Protein AF-P11907-F1 (afdb_monomer_lite)

pLDDT: mean 96.47, std 4.1, range [72.38, 98.69]

Structure (mmCIF, N/CA/C/O backbone):
data_AF-P11907-F1
#
_entry.id   AF-P11907-F1
#
loop_
_atom_site.group_PDB
_atom_site.id
_atom_site.type_symbol
_atom_site.label_atom_id
_atom_site.label_alt_id
_atom_site.label_comp_id
_atom_site.label_asym_id
_atom_site.label_entity_id
_atom_site.label_seq_id
_atom_site.pdbx_PDB_ins_code
_atom_site.Cartn_x
_atom_site.Cartn_y
_atom_site.Cartn_z
_atom_site.occupancy
_atom_site.B_iso_or_equiv
_atom_site.auth_seq_id
_atom_site.auth_comp_id
_atom_site.auth_asym_id
_atom_site.auth_atom_id
_atom_site.pdbx_PDB_model_num
ATOM 1 N N . MET A 1 1 ? 12.847 4.352 -3.282 1.00 84.12 1 MET A N 1
ATOM 2 C CA . MET A 1 1 ? 11.932 3.208 -3.419 1.00 84.12 1 MET A CA 1
ATOM 3 C C . MET A 1 1 ? 11.406 3.176 -4.839 1.00 84.12 1 MET A C 1
ATOM 5 O O . ME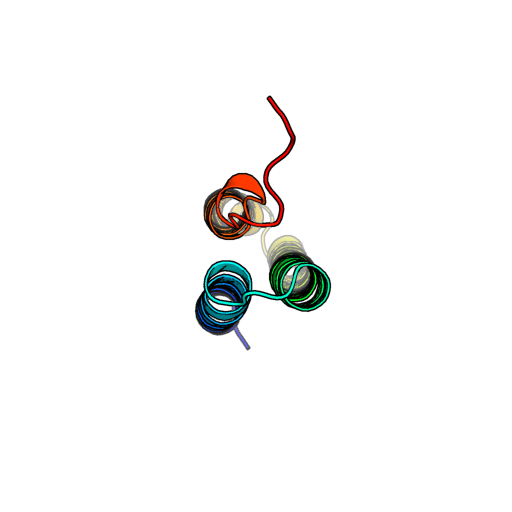T A 1 1 ? 11.169 4.243 -5.400 1.00 84.12 1 MET A O 1
ATOM 9 N N . ASN A 1 2 ? 11.287 1.992 -5.426 1.00 94.69 2 ASN A N 1
ATOM 10 C CA . ASN A 1 2 ? 10.703 1.794 -6.751 1.00 94.69 2 ASN A CA 1
ATOM 11 C C . ASN A 1 2 ? 9.187 1.521 -6.662 1.00 94.69 2 ASN A C 1
ATOM 13 O O . ASN A 1 2 ? 8.638 1.388 -5.569 1.00 94.69 2 ASN A O 1
ATOM 17 N N . TYR A 1 3 ? 8.516 1.443 -7.814 1.00 97.38 3 TYR A N 1
ATOM 18 C CA . TYR A 1 3 ? 7.075 1.178 -7.887 1.00 97.38 3 TYR A CA 1
ATOM 19 C C . TYR A 1 3 ? 6.662 -0.085 -7.113 1.00 97.38 3 TYR A C 1
ATOM 21 O O . TYR A 1 3 ? 5.673 -0.044 -6.385 1.00 97.38 3 TYR A O 1
ATOM 29 N N . ASP A 1 4 ? 7.398 -1.191 -7.252 1.00 97.50 4 ASP A N 1
ATOM 30 C CA . ASP A 1 4 ? 7.008 -2.476 -6.662 1.00 97.50 4 ASP A CA 1
ATOM 31 C C . ASP A 1 4 ? 7.159 -2.446 -5.128 1.00 97.50 4 ASP A C 1
ATOM 33 O O . ASP A 1 4 ? 6.284 -2.928 -4.413 1.00 97.50 4 ASP A O 1
ATOM 37 N N . GLU A 1 5 ? 8.210 -1.803 -4.604 1.00 97.94 5 GLU A N 1
ATOM 38 C CA . GLU A 1 5 ? 8.411 -1.602 -3.159 1.00 97.94 5 GLU A CA 1
ATOM 39 C C . GLU A 1 5 ? 7.310 -0.734 -2.536 1.00 97.94 5 GLU A C 1
ATOM 41 O O . GLU A 1 5 ? 6.768 -1.084 -1.488 1.00 97.94 5 GLU A O 1
ATOM 46 N N . ILE A 1 6 ? 6.974 0.391 -3.183 1.00 98.19 6 ILE A N 1
ATOM 47 C CA . ILE A 1 6 ? 5.922 1.305 -2.712 1.00 98.19 6 ILE A CA 1
ATOM 48 C C . ILE A 1 6 ? 4.578 0.574 -2.734 1.00 98.19 6 ILE A C 1
ATOM 50 O O . ILE A 1 6 ? 3.881 0.553 -1.727 1.00 98.19 6 ILE A O 1
ATOM 54 N N . THR A 1 7 ? 4.249 -0.095 -3.842 1.00 98.44 7 THR A N 1
ATOM 55 C CA . THR A 1 7 ? 2.986 -0.832 -4.009 1.00 98.44 7 THR A CA 1
ATOM 56 C C . THR A 1 7 ? 2.835 -1.950 -2.982 1.00 98.44 7 THR A C 1
ATOM 58 O O . THR A 1 7 ? 1.772 -2.079 -2.378 1.00 98.44 7 THR A O 1
ATOM 61 N N . LYS A 1 8 ? 3.899 -2.717 -2.717 1.00 98.31 8 LYS A N 1
ATOM 62 C CA . LYS A 1 8 ? 3.874 -3.780 -1.707 1.00 98.31 8 LYS A CA 1
ATOM 63 C C . LYS A 1 8 ? 3.576 -3.232 -0.308 1.00 98.31 8 LYS A C 1
ATOM 65 O O . LYS A 1 8 ? 2.673 -3.727 0.358 1.00 98.31 8 LYS A O 1
ATOM 70 N N . ILE A 1 9 ? 4.302 -2.198 0.122 1.00 98.25 9 ILE A N 1
ATOM 71 C CA . ILE A 1 9 ? 4.105 -1.594 1.449 1.00 98.25 9 ILE A CA 1
ATOM 72 C C . ILE A 1 9 ? 2.706 -0.980 1.560 1.00 98.25 9 ILE A C 1
ATOM 74 O O . ILE A 1 9 ? 2.051 -1.131 2.588 1.00 98.25 9 ILE A O 1
ATOM 78 N N . THR A 1 10 ? 2.222 -0.325 0.505 1.00 98.56 10 THR A N 1
ATOM 79 C CA . THR A 1 10 ? 0.861 0.220 0.448 1.00 98.56 10 THR A CA 1
ATOM 80 C C . THR A 1 10 ? -0.188 -0.872 0.637 1.00 98.56 10 THR A C 1
ATOM 82 O O . THR A 1 10 ? -1.070 -0.703 1.475 1.00 98.56 10 THR A O 1
ATOM 85 N N . ALA A 1 11 ? -0.070 -2.002 -0.067 1.00 98.62 11 ALA A N 1
ATOM 86 C CA . ALA A 1 11 ? -0.992 -3.128 0.075 1.00 98.62 11 ALA A CA 1
ATOM 87 C C . ALA A 1 11 ? -1.023 -3.669 1.516 1.00 98.62 11 ALA A C 1
ATOM 89 O O . ALA A 1 11 ? -2.099 -3.854 2.085 1.00 98.62 11 ALA A O 1
ATOM 90 N N . GLU A 1 12 ? 0.151 -3.856 2.129 1.00 98.62 12 GLU A N 1
ATOM 91 C CA . GLU A 1 12 ? 0.280 -4.301 3.523 1.00 98.62 12 GLU A CA 1
ATOM 92 C C . GLU A 1 12 ? -0.380 -3.309 4.493 1.00 98.62 12 GLU A C 1
ATOM 94 O O . GLU A 1 12 ? -1.165 -3.706 5.349 1.00 98.62 12 GLU A O 1
ATOM 99 N N . ARG A 1 13 ? -0.116 -2.003 4.346 1.00 98.62 13 ARG A N 1
ATOM 100 C CA . ARG A 1 13 ? -0.690 -0.975 5.228 1.00 98.62 13 ARG A CA 1
ATOM 101 C C . ARG A 1 13 ? -2.207 -0.827 5.058 1.00 98.62 13 ARG A C 1
ATOM 103 O O . ARG A 1 13 ? -2.896 -0.676 6.063 1.00 98.62 13 ARG A O 1
ATOM 110 N N . ILE A 1 14 ? -2.733 -0.881 3.828 1.00 98.69 14 ILE A N 1
ATOM 111 C CA . ILE A 1 14 ? -4.187 -0.868 3.585 1.00 98.69 14 ILE A CA 1
ATOM 112 C C . ILE A 1 14 ? -4.831 -2.084 4.251 1.00 98.69 14 ILE A C 1
ATOM 114 O O . ILE A 1 14 ? -5.820 -1.923 4.960 1.00 98.69 14 ILE A O 1
ATOM 118 N N . SER A 1 15 ? -4.259 -3.278 4.067 1.00 98.50 15 SER A N 1
ATOM 119 C CA . SER A 1 15 ? -4.775 -4.510 4.673 1.00 98.50 15 SER A CA 1
ATOM 120 C C . SER A 1 15 ? -4.804 -4.429 6.201 1.00 98.50 15 SER A C 1
ATOM 122 O O . SER A 1 15 ? -5.821 -4.764 6.809 1.00 98.50 15 SER A O 1
ATOM 124 N N . ASP A 1 16 ? -3.722 -3.953 6.822 1.00 98.62 16 ASP A N 1
ATOM 125 C CA . ASP A 1 16 ? -3.639 -3.792 8.277 1.00 98.62 16 ASP A CA 1
ATOM 126 C C . ASP A 1 16 ? -4.713 -2.818 8.786 1.00 98.62 16 ASP A C 1
ATOM 128 O O . ASP A 1 16 ? -5.482 -3.149 9.686 1.00 98.62 16 ASP A O 1
ATOM 132 N N . TYR A 1 17 ? -4.833 -1.635 8.175 1.00 98.62 17 TYR A N 1
ATOM 133 C CA . TYR A 1 17 ? -5.823 -0.641 8.595 1.00 98.62 17 TYR A CA 1
ATOM 134 C C . TYR A 1 17 ? -7.263 -1.095 8.359 1.00 98.62 17 TYR A C 1
ATOM 136 O O . TYR A 1 17 ? -8.113 -0.901 9.223 1.00 98.62 17 TYR A O 1
ATOM 144 N N . MET A 1 18 ? -7.558 -1.745 7.234 1.00 98.50 18 MET A N 1
ATOM 145 C CA . MET A 1 18 ? -8.897 -2.280 6.988 1.00 98.50 18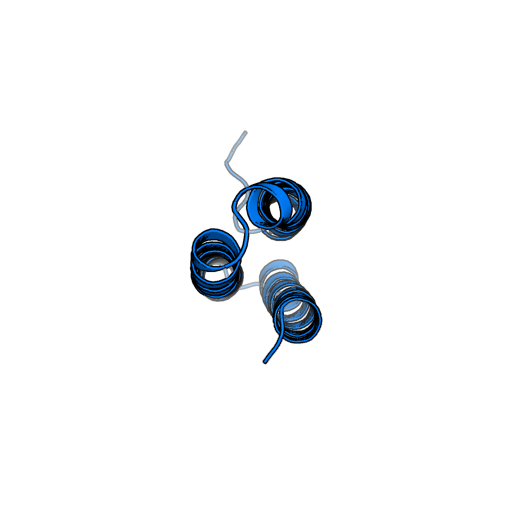 MET A CA 1
ATOM 146 C C . MET A 1 18 ? -9.241 -3.415 7.957 1.00 98.50 18 MET A C 1
ATOM 148 O O . MET A 1 18 ? -10.380 -3.493 8.409 1.00 98.50 18 MET A O 1
ATOM 152 N N . THR A 1 19 ? -8.265 -4.239 8.351 1.00 98.56 19 THR A N 1
ATOM 153 C CA . THR A 1 19 ? -8.453 -5.271 9.383 1.00 98.56 19 THR A CA 1
ATOM 154 C C . THR A 1 19 ? -8.848 -4.650 10.723 1.00 98.56 19 THR A C 1
ATOM 156 O O . THR A 1 19 ? -9.810 -5.101 11.345 1.00 98.56 19 THR A O 1
ATOM 159 N N . GLU A 1 20 ? -8.168 -3.588 11.154 1.00 98.50 20 GLU A N 1
ATOM 160 C CA . GLU A 1 20 ? -8.523 -2.860 12.380 1.00 98.50 20 GLU A CA 1
ATOM 161 C C . GLU A 1 20 ? -9.902 -2.185 12.270 1.00 98.50 20 GLU A C 1
ATOM 163 O O . GLU A 1 20 ? -10.718 -2.266 13.191 1.00 98.50 20 GLU A O 1
ATOM 168 N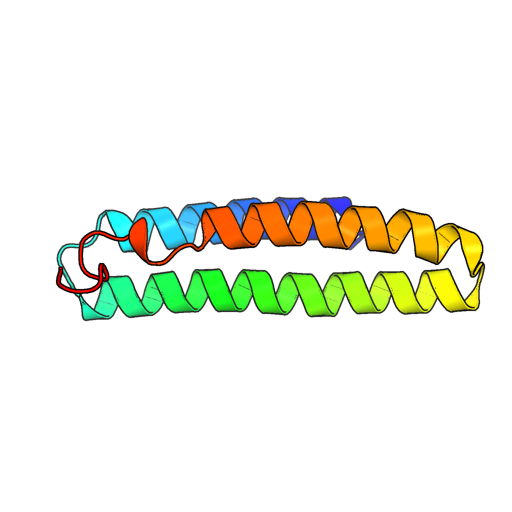 N . ALA A 1 21 ? -10.205 -1.572 11.119 1.00 98.44 21 ALA A N 1
ATOM 169 C CA . ALA A 1 21 ? -11.489 -0.916 10.879 1.00 98.44 21 ALA A CA 1
ATOM 170 C C . ALA A 1 21 ? -12.671 -1.898 10.918 1.00 98.44 21 ALA A C 1
ATOM 172 O O . ALA A 1 21 ? -13.731 -1.562 11.442 1.00 98.44 21 ALA A O 1
ATOM 173 N N . VAL A 1 22 ? -12.501 -3.103 10.366 1.00 98.12 22 VAL A N 1
ATOM 174 C CA . VAL A 1 22 ? -13.541 -4.143 10.307 1.00 98.12 22 VAL A CA 1
ATOM 175 C C . VAL A 1 22 ? -13.796 -4.783 11.672 1.00 98.12 22 VAL A C 1
ATOM 177 O O . V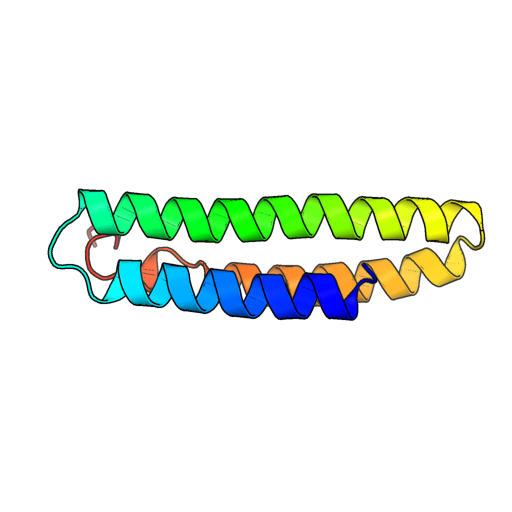AL A 1 22 ? -14.944 -5.100 11.980 1.00 98.12 22 VAL A O 1
ATOM 180 N N . ASN A 1 23 ? -12.748 -4.988 12.474 1.00 98.06 23 ASN A N 1
ATOM 181 C CA . ASN A 1 23 ? -12.829 -5.776 13.708 1.00 98.06 23 ASN A CA 1
ATOM 182 C C . ASN A 1 23 ? -13.110 -4.955 14.972 1.00 98.06 23 ASN A C 1
ATOM 184 O O . ASN A 1 23 ? -13.411 -5.534 16.016 1.00 98.06 23 ASN A O 1
ATOM 188 N N . THR A 1 24 ? -13.000 -3.629 14.915 1.00 97.81 24 THR A N 1
ATOM 189 C CA . THR A 1 24 ? -13.325 -2.776 16.063 1.00 97.81 24 THR A CA 1
ATOM 190 C C . THR A 1 24 ? -14.835 -2.706 16.317 1.00 97.81 24 THR A C 1
ATOM 192 O O . THR A 1 24 ? -15.650 -2.741 15.398 1.00 97.81 24 THR A O 1
ATOM 195 N N . ASP A 1 25 ? -15.213 -2.562 17.584 1.00 97.06 25 ASP A N 1
ATOM 196 C CA . ASP A 1 25 ? -16.578 -2.303 18.052 1.00 97.06 25 ASP A CA 1
ATOM 197 C C . ASP A 1 25 ? -16.890 -0.801 18.190 1.00 97.06 25 ASP A C 1
ATOM 199 O O . ASP A 1 25 ? -18.027 -0.410 18.467 1.00 97.06 25 ASP A O 1
ATOM 203 N N . SER A 1 26 ? -15.897 0.063 17.966 1.00 98.06 26 SER A N 1
ATOM 204 C CA . SER A 1 26 ? -16.036 1.509 18.067 1.00 98.06 26 SER A CA 1
ATOM 205 C C . SER A 1 26 ? -16.144 2.150 16.691 1.00 98.06 26 SER A C 1
ATOM 207 O O . SER A 1 26 ? -15.208 2.127 15.893 1.00 98.06 26 SER A O 1
ATOM 209 N N . LYS A 1 27 ? -17.272 2.822 16.431 1.00 97.06 27 LYS A N 1
ATOM 210 C CA . LYS A 1 27 ? -17.489 3.532 15.163 1.00 97.06 27 LYS A CA 1
ATOM 211 C C . LYS A 1 27 ? -16.411 4.585 14.890 1.00 97.06 27 LYS A C 1
ATOM 213 O O . LYS A 1 27 ? -15.968 4.710 13.756 1.00 97.06 27 LYS A O 1
ATOM 218 N N . SER A 1 28 ? -15.961 5.316 15.912 1.00 97.88 28 SER A N 1
ATOM 219 C CA . SER A 1 28 ? -14.915 6.333 15.738 1.00 97.88 28 SER A CA 1
ATOM 220 C C . SER A 1 28 ? -13.557 5.717 15.400 1.00 97.88 28 SER A C 1
ATOM 222 O O . SER A 1 28 ? -12.817 6.271 14.590 1.00 97.88 28 SER A O 1
ATOM 224 N N . VAL A 1 29 ? -13.241 4.552 15.972 1.00 98.19 29 VAL A N 1
ATOM 225 C CA . VAL A 1 29 ? -12.020 3.799 15.652 1.00 98.19 29 VAL A CA 1
ATOM 226 C C . VAL A 1 29 ? -12.112 3.220 14.239 1.00 98.19 29 VAL A C 1
ATOM 228 O O . VAL A 1 29 ? -11.150 3.324 13.480 1.00 98.19 29 VAL A O 1
ATOM 231 N N . ALA A 1 30 ? -13.283 2.710 13.844 1.00 98.38 30 ALA A N 1
ATOM 232 C CA . ALA A 1 30 ? -13.529 2.228 12.488 1.00 98.38 30 ALA A CA 1
ATOM 233 C C . ALA A 1 30 ? -13.320 3.343 11.452 1.00 98.38 30 ALA A C 1
ATOM 235 O O . ALA A 1 30 ? -12.616 3.144 10.464 1.00 98.38 30 ALA A O 1
ATOM 236 N N . GLU A 1 31 ? -13.871 4.538 11.698 1.00 97.94 31 GLU A N 1
ATOM 237 C CA . GLU A 1 31 ? -13.662 5.713 10.841 1.00 97.94 31 GLU A CA 1
ATOM 238 C C . GLU A 1 31 ? -12.190 6.129 10.785 1.00 97.94 31 GLU A C 1
ATOM 240 O O . GLU A 1 31 ? -11.680 6.415 9.704 1.00 97.94 31 GLU A O 1
ATOM 245 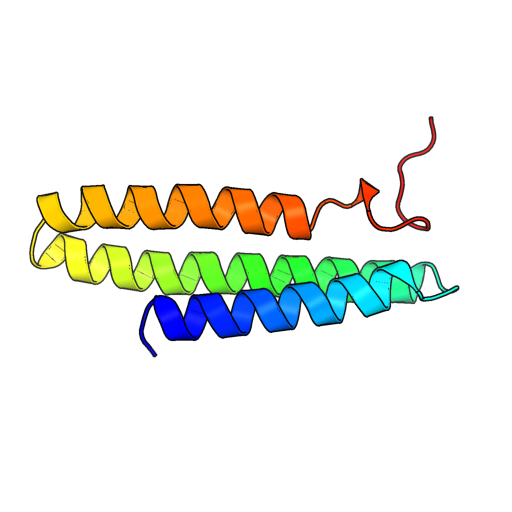N N . MET A 1 32 ? -11.489 6.134 11.922 1.00 98.50 32 MET A N 1
ATOM 246 C CA . MET A 1 32 ? -10.068 6.486 11.983 1.00 98.50 32 MET A CA 1
ATOM 247 C C . MET A 1 32 ? -9.218 5.571 11.094 1.00 98.50 32 MET A C 1
ATOM 249 O O . MET A 1 32 ? -8.429 6.063 10.286 1.00 98.50 32 MET A O 1
ATOM 253 N N . PHE A 1 33 ? -9.383 4.253 11.217 1.00 98.56 33 PHE A N 1
ATOM 254 C CA . PHE A 1 33 ? -8.605 3.292 10.440 1.00 98.56 33 PHE A CA 1
ATOM 255 C C . PHE A 1 33 ? -9.012 3.246 8.963 1.00 98.56 33 PHE A C 1
ATOM 257 O O . PHE A 1 33 ? -8.138 3.188 8.099 1.00 98.56 33 PHE A O 1
ATOM 264 N N . HIS A 1 34 ? -10.306 3.364 8.646 1.00 98.38 34 HIS A N 1
ATOM 265 C CA . HIS A 1 34 ? -10.768 3.489 7.258 1.00 98.38 34 HIS A CA 1
ATOM 266 C C . HIS A 1 34 ? -10.159 4.722 6.574 1.00 98.38 34 HIS A C 1
ATOM 268 O O . HIS A 1 34 ? -9.602 4.618 5.480 1.00 98.38 34 HIS A O 1
ATOM 274 N N . ASN A 1 35 ? -10.162 5.871 7.256 1.00 98.12 35 ASN A N 1
ATOM 275 C CA . ASN A 1 35 ? -9.525 7.093 6.762 1.00 98.12 35 ASN A CA 1
ATOM 276 C C . ASN A 1 35 ? -8.004 6.931 6.606 1.00 98.12 35 ASN A C 1
ATOM 278 O O . ASN A 1 35 ? -7.429 7.449 5.649 1.00 98.12 35 ASN A O 1
ATOM 282 N N . ALA A 1 36 ? -7.340 6.202 7.509 1.00 98.50 36 ALA A N 1
ATOM 283 C CA . ALA A 1 36 ? -5.915 5.901 7.388 1.00 98.50 36 ALA A CA 1
ATOM 284 C C . ALA A 1 36 ? -5.613 5.034 6.151 1.00 98.50 36 ALA A C 1
ATOM 286 O O . ALA A 1 36 ? -4.664 5.327 5.421 1.00 98.50 36 ALA A O 1
ATOM 287 N N . ALA A 1 37 ? -6.443 4.023 5.864 1.00 98.56 37 ALA A N 1
ATOM 288 C CA . ALA A 1 37 ? -6.332 3.203 4.655 1.00 98.56 37 ALA A CA 1
ATOM 289 C C . ALA A 1 37 ? -6.473 4.052 3.377 1.00 98.56 37 ALA A C 1
ATOM 291 O O . ALA A 1 37 ? -5.639 3.963 2.473 1.00 98.56 37 ALA A O 1
ATOM 292 N N . TRP A 1 38 ? -7.456 4.957 3.343 1.00 97.88 38 TRP A N 1
ATOM 293 C CA . TRP A 1 38 ? -7.618 5.936 2.261 1.00 97.88 38 TRP A CA 1
ATOM 294 C C . TRP A 1 38 ? -6.431 6.896 2.125 1.00 97.88 38 TRP A C 1
ATOM 296 O O . TRP A 1 38 ? -6.004 7.207 1.009 1.00 97.88 38 TRP A O 1
ATOM 306 N N . GLY A 1 39 ? -5.864 7.351 3.243 1.00 98.44 39 GLY A N 1
ATOM 307 C CA . GLY A 1 39 ? -4.663 8.185 3.247 1.00 98.44 39 GLY A CA 1
ATOM 308 C C . GLY A 1 39 ? -3.451 7.469 2.643 1.00 98.44 39 GLY A C 1
ATOM 309 O O . GLY A 1 39 ? -2.706 8.068 1.869 1.00 98.44 39 GLY A O 1
ATOM 310 N N . VAL A 1 40 ? -3.283 6.174 2.928 1.00 98.44 40 VAL A N 1
ATOM 311 C CA . VAL A 1 40 ? -2.218 5.337 2.349 1.00 98.44 40 VAL A CA 1
ATOM 312 C C . VAL A 1 40 ? -2.382 5.159 0.840 1.00 98.44 40 VAL A C 1
ATOM 314 O O . VAL A 1 40 ? -1.400 5.308 0.110 1.00 98.44 40 VAL A O 1
ATOM 317 N N . LEU A 1 41 ? -3.602 4.886 0.363 1.00 98.38 41 LEU A N 1
ATOM 318 C CA . LEU A 1 41 ? -3.914 4.835 -1.070 1.00 98.38 41 LEU A CA 1
ATOM 319 C C . LEU A 1 41 ? -3.589 6.170 -1.757 1.00 98.38 41 LEU A C 1
ATOM 321 O O . LEU A 1 41 ? -2.910 6.198 -2.783 1.00 98.38 41 LEU A O 1
ATOM 325 N N . SER A 1 42 ? -4.011 7.280 -1.152 1.00 98.25 42 SER A N 1
ATOM 326 C CA . SER A 1 42 ? -3.764 8.624 -1.689 1.00 98.25 42 SER A CA 1
ATOM 327 C C . SER A 1 42 ? -2.264 8.925 -1.787 1.00 98.25 42 SER A C 1
ATOM 329 O O . SER A 1 42 ? -1.786 9.402 -2.814 1.00 98.25 42 SER A O 1
ATOM 331 N N . LEU A 1 43 ? -1.492 8.582 -0.748 1.00 98.38 43 LEU A N 1
ATOM 332 C CA . LEU A 1 43 ? -0.038 8.746 -0.748 1.00 98.38 43 LEU A CA 1
ATOM 333 C C . LEU A 1 43 ? 0.638 7.870 -1.810 1.00 98.38 43 LEU A C 1
ATOM 335 O O . LEU A 1 43 ? 1.556 8.330 -2.489 1.00 98.38 43 LEU A O 1
ATOM 339 N N . TRP A 1 44 ? 0.192 6.622 -1.974 1.00 98.62 44 TRP A N 1
ATOM 340 C CA . TRP A 1 44 ? 0.694 5.747 -3.031 1.00 98.62 44 TRP A CA 1
ATOM 341 C C . TRP A 1 44 ? 0.499 6.379 -4.407 1.00 98.62 44 TRP A C 1
ATOM 343 O O . TRP A 1 44 ? 1.461 6.440 -5.173 1.00 98.62 44 TRP A O 1
ATOM 353 N N . PHE A 1 45 ? -0.697 6.910 -4.687 1.00 98.12 45 PHE A N 1
ATOM 354 C CA . PHE A 1 45 ? -1.029 7.509 -5.979 1.00 98.12 45 PHE A CA 1
ATOM 355 C C . PHE A 1 45 ? -0.113 8.695 -6.322 1.00 98.12 45 PHE A C 1
ATOM 357 O O . PHE A 1 45 ? 0.428 8.764 -7.428 1.00 98.12 45 PHE A O 1
ATOM 364 N N . GLU A 1 46 ? 0.145 9.580 -5.358 1.00 97.81 46 GLU A N 1
ATOM 365 C CA . GLU A 1 46 ? 1.082 10.702 -5.517 1.00 97.81 46 GLU A CA 1
ATOM 366 C C . GLU A 1 46 ? 2.517 10.226 -5.797 1.00 97.81 46 GLU A C 1
ATOM 368 O O . GLU A 1 46 ? 3.193 10.714 -6.711 1.00 97.81 46 GLU A O 1
ATOM 373 N N . LEU A 1 47 ? 2.988 9.223 -5.048 1.00 98.31 47 LEU A N 1
ATOM 374 C CA . LEU A 1 47 ? 4.337 8.679 -5.205 1.00 98.31 47 LEU A CA 1
ATOM 375 C C . LEU A 1 47 ? 4.536 8.005 -6.569 1.00 98.31 47 LEU A C 1
ATOM 377 O O . LEU A 1 47 ? 5.558 8.232 -7.222 1.00 98.31 47 LEU A O 1
ATOM 381 N N . VAL A 1 48 ? 3.582 7.193 -7.029 1.00 98.00 48 VAL A N 1
ATOM 382 C CA . VAL A 1 48 ? 3.701 6.513 -8.330 1.00 98.00 48 VAL A CA 1
ATOM 383 C C . VAL A 1 48 ? 3.496 7.469 -9.501 1.00 98.00 48 VAL A C 1
ATOM 385 O O . VAL A 1 48 ? 4.190 7.338 -10.508 1.00 98.00 48 VAL A O 1
ATOM 388 N N . THR A 1 49 ? 2.650 8.492 -9.353 1.00 96.81 49 THR A N 1
ATOM 389 C CA . THR A 1 49 ? 2.506 9.564 -10.351 1.00 96.81 49 THR A CA 1
ATOM 390 C C . THR A 1 49 ? 3.810 10.342 -10.508 1.00 96.81 49 THR A C 1
ATOM 392 O O . THR A 1 49 ? 4.223 10.660 -11.624 1.00 96.81 49 THR A O 1
ATOM 395 N N . LYS A 1 50 ? 4.536 10.594 -9.411 1.00 97.31 50 LYS A N 1
ATOM 396 C CA . LYS A 1 50 ? 5.872 11.196 -9.485 1.00 97.31 50 LYS A CA 1
ATOM 397 C C . LYS A 1 50 ? 6.848 10.338 -10.301 1.00 97.31 50 LYS A C 1
ATOM 399 O O . LYS A 1 50 ? 7.600 10.890 -11.107 1.00 97.31 50 LYS A O 1
ATOM 404 N N . ILE A 1 51 ? 6.820 9.016 -10.119 1.00 97.12 51 ILE A N 1
ATOM 405 C CA . ILE A 1 51 ? 7.633 8.073 -10.904 1.00 97.12 51 ILE A CA 1
ATOM 406 C C . ILE A 1 51 ? 7.232 8.123 -12.384 1.00 97.12 51 ILE A C 1
ATOM 408 O O . ILE A 1 51 ? 8.115 8.212 -13.239 1.00 97.12 51 ILE A O 1
ATOM 412 N N . ASP A 1 52 ? 5.931 8.129 -12.690 1.00 96.94 52 ASP A N 1
ATOM 413 C CA . ASP A 1 52 ? 5.426 8.240 -14.065 1.00 96.94 52 ASP A CA 1
ATOM 414 C C . ASP A 1 52 ? 5.917 9.521 -14.744 1.00 96.94 52 ASP A C 1
ATOM 416 O O . ASP A 1 52 ? 6.463 9.467 -15.841 1.00 96.94 52 ASP A O 1
ATOM 420 N N . LEU A 1 53 ? 5.842 10.671 -14.066 1.00 96.69 53 LEU A N 1
ATOM 421 C CA . LEU A 1 53 ? 6.347 11.941 -14.597 1.00 96.69 53 LEU A CA 1
ATOM 422 C C . LEU A 1 53 ? 7.844 11.886 -14.934 1.00 96.69 53 LEU A C 1
ATOM 424 O O . LEU A 1 53 ? 8.283 12.466 -15.932 1.00 96.69 53 LEU A O 1
ATOM 428 N N . ASP A 1 54 ? 8.645 11.202 -14.119 1.00 96.44 54 ASP A N 1
ATOM 429 C CA . ASP A 1 54 ? 10.079 11.059 -14.367 1.00 96.44 54 ASP A CA 1
ATOM 430 C C . ASP A 1 54 ? 10.385 10.037 -15.479 1.00 96.44 54 ASP A C 1
ATOM 432 O O . ASP A 1 54 ? 11.365 10.213 -16.211 1.00 96.44 54 ASP A O 1
ATOM 436 N N . ILE A 1 55 ? 9.532 9.024 -15.678 1.00 96.31 55 ILE A N 1
ATOM 437 C CA . ILE A 1 55 ? 9.560 8.141 -16.856 1.00 96.31 55 ILE A CA 1
ATOM 438 C C . ILE A 1 55 ? 9.160 8.926 -18.108 1.00 96.31 55 ILE A C 1
ATOM 440 O O . ILE A 1 55 ? 9.875 8.878 -19.106 1.00 96.31 55 ILE A O 1
ATOM 444 N N . HIS A 1 56 ? 8.080 9.705 -18.047 1.00 96.12 56 HIS A N 1
ATOM 445 C CA . HIS A 1 56 ? 7.538 10.486 -19.156 1.00 96.12 56 HIS A CA 1
ATOM 446 C C . HIS A 1 56 ? 8.568 11.449 -19.750 1.00 96.12 56 HIS A C 1
ATOM 448 O O . HIS A 1 56 ? 8.701 11.549 -20.972 1.00 96.12 56 HIS A O 1
ATOM 454 N N . LYS A 1 57 ? 9.344 12.121 -18.888 1.00 96.50 57 LYS A N 1
ATOM 455 C CA . LYS A 1 57 ? 10.450 13.004 -19.301 1.00 96.50 57 LYS A CA 1
ATOM 456 C C . LYS A 1 57 ? 11.535 12.276 -20.098 1.00 96.50 57 LYS A C 1
ATOM 458 O O . LYS A 1 57 ? 12.187 12.904 -20.925 1.00 96.50 57 LYS A O 1
ATOM 463 N N . LYS A 1 58 ? 11.752 10.983 -19.837 1.00 95.94 58 LYS A N 1
ATOM 464 C CA . LYS A 1 58 ? 12.778 10.161 -20.498 1.00 95.94 58 LYS A CA 1
ATOM 465 C C . LYS A 1 58 ? 12.238 9.473 -21.749 1.00 95.94 58 LYS A C 1
ATOM 467 O O . LYS A 1 58 ? 12.914 9.439 -22.771 1.00 95.94 58 LYS A O 1
ATOM 472 N N . ASN A 1 59 ? 11.037 8.908 -21.663 1.00 93.94 59 ASN A N 1
ATOM 473 C CA . ASN A 1 59 ? 10.375 8.186 -22.739 1.00 93.94 59 ASN A CA 1
ATOM 474 C C . ASN A 1 59 ? 8.849 8.263 -22.569 1.00 93.94 59 ASN A C 1
ATOM 476 O O . ASN A 1 59 ? 8.266 7.619 -21.696 1.00 93.94 59 ASN A O 1
ATOM 480 N N . ARG A 1 60 ? 8.195 9.010 -23.466 1.00 92.31 60 ARG A N 1
ATOM 481 C CA . ARG A 1 60 ? 6.737 9.196 -23.458 1.00 92.31 60 ARG A CA 1
ATOM 482 C C . ARG A 1 60 ? 5.955 7.895 -23.652 1.00 92.31 60 ARG A C 1
ATOM 484 O O . ARG A 1 60 ? 4.898 7.749 -23.054 1.00 92.31 60 ARG A O 1
ATOM 491 N N . TYR A 1 61 ? 6.463 6.962 -24.458 1.00 92.69 61 TYR A N 1
ATOM 492 C CA . TYR A 1 61 ? 5.787 5.685 -24.708 1.00 92.69 61 TYR A CA 1
ATOM 493 C C . TYR A 1 61 ? 5.867 4.760 -23.491 1.00 92.69 61 TYR A C 1
ATOM 495 O O . TYR A 1 61 ? 4.862 4.173 -23.112 1.00 92.69 61 TYR A O 1
ATOM 503 N N . ALA A 1 62 ? 7.015 4.715 -22.808 1.00 94.62 62 ALA A N 1
ATOM 504 C CA . ALA A 1 62 ? 7.154 3.942 -21.569 1.00 94.62 62 ALA A CA 1
ATOM 505 C C . ALA A 1 62 ? 6.228 4.449 -20.445 1.00 94.62 62 ALA A C 1
ATOM 507 O O . ALA A 1 62 ? 5.754 3.660 -19.633 1.00 94.62 62 ALA A O 1
ATOM 508 N N . SER A 1 63 ? 5.946 5.757 -20.410 1.00 95.62 63 SER A N 1
ATOM 509 C CA . SER A 1 63 ? 4.981 6.347 -19.470 1.00 95.62 63 SER A CA 1
ATOM 510 C C . SER A 1 63 ? 3.545 5.887 -19.744 1.00 95.62 63 SER A C 1
ATOM 512 O O . SER A 1 63 ? 2.793 5.663 -18.804 1.00 95.62 63 SER A O 1
ATOM 514 N N . TYR A 1 64 ? 3.164 5.648 -21.004 1.00 94.75 64 TYR A N 1
ATOM 515 C CA . TYR A 1 64 ? 1.828 5.130 -21.318 1.00 94.75 64 TYR A CA 1
ATOM 516 C C . TYR A 1 64 ? 1.592 3.738 -20.713 1.00 94.75 64 TYR A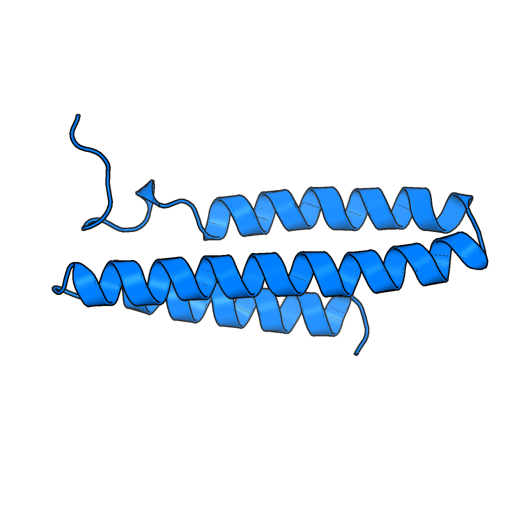 C 1
ATOM 518 O O . TYR A 1 64 ? 0.592 3.525 -20.024 1.00 94.75 64 TYR A O 1
ATOM 526 N N . ASP A 1 65 ? 2.540 2.816 -20.909 1.00 94.44 65 ASP A N 1
ATOM 527 C CA . ASP A 1 65 ? 2.459 1.464 -20.344 1.00 94.44 65 ASP A CA 1
ATOM 528 C C . ASP A 1 65 ? 2.479 1.493 -18.810 1.00 94.44 65 ASP A C 1
ATOM 530 O O . ASP A 1 65 ? 1.734 0.766 -18.147 1.00 94.44 65 ASP A O 1
ATOM 534 N N . PHE A 1 66 ? 3.304 2.370 -18.234 1.00 96.75 66 PHE A N 1
ATOM 535 C CA . PHE A 1 66 ? 3.401 2.525 -16.788 1.00 96.75 66 PHE A CA 1
ATOM 536 C C . PHE A 1 66 ? 2.126 3.112 -16.176 1.00 96.75 66 PHE A C 1
ATOM 538 O O . PHE A 1 66 ? 1.656 2.621 -15.151 1.00 96.75 66 PHE A O 1
ATOM 545 N N . ARG A 1 67 ? 1.505 4.099 -16.828 1.00 96.81 67 ARG A N 1
ATOM 546 C CA . ARG A 1 67 ? 0.242 4.681 -16.370 1.00 96.81 67 ARG A CA 1
ATOM 547 C C . ARG A 1 67 ? -0.890 3.660 -16.357 1.00 96.81 67 ARG A C 1
ATOM 549 O O . ARG A 1 67 ? -1.635 3.612 -15.386 1.00 96.81 67 ARG A O 1
ATOM 556 N N . ARG A 1 68 ? -0.958 2.771 -17.354 1.00 96.06 68 ARG A N 1
ATOM 557 C CA . ARG A 1 68 ? -1.914 1.652 -17.342 1.00 96.06 68 ARG A CA 1
ATOM 558 C C . ARG A 1 68 ? -1.699 0.723 -16.138 1.00 96.06 68 ARG A C 1
ATOM 560 O O . ARG A 1 68 ? -2.670 0.266 -15.543 1.00 96.06 68 ARG A O 1
ATOM 567 N N . LYS A 1 69 ? -0.440 0.467 -15.754 1.00 96.75 69 LYS A N 1
ATOM 568 C CA . LYS A 1 69 ? -0.105 -0.304 -14.539 1.00 96.75 69 LYS A CA 1
ATOM 569 C C . LYS A 1 69 ? -0.617 0.400 -13.272 1.00 96.75 69 LYS A C 1
ATOM 571 O O . LYS A 1 69 ? -1.196 -0.260 -12.416 1.00 96.75 69 LYS A O 1
ATOM 576 N N . ILE A 1 70 ? -0.444 1.724 -13.179 1.00 97.94 70 ILE A N 1
ATOM 577 C CA . ILE A 1 70 ? -0.967 2.541 -12.069 1.00 97.94 70 ILE A CA 1
ATOM 578 C C . ILE A 1 70 ? -2.496 2.469 -12.013 1.00 97.94 70 ILE A C 1
ATOM 580 O O . ILE A 1 70 ? -3.041 2.220 -10.946 1.00 97.94 70 ILE A O 1
ATOM 584 N N . GLU A 1 71 ? -3.189 2.659 -13.136 1.00 97.38 71 GLU A N 1
ATOM 585 C CA . GLU A 1 71 ? -4.659 2.637 -13.191 1.00 97.38 71 GLU A CA 1
ATOM 586 C C . GLU A 1 71 ? -5.224 1.304 -12.679 1.00 97.38 71 GLU A C 1
ATOM 588 O O . GLU A 1 71 ? -6.075 1.299 -11.792 1.00 97.38 71 GLU A O 1
ATOM 593 N N . MET A 1 72 ? -4.680 0.175 -13.148 1.00 97.62 72 MET A N 1
ATOM 594 C CA . MET A 1 72 ? -5.108 -1.155 -12.696 1.00 97.62 72 MET A CA 1
ATOM 595 C C . MET A 1 72 ? -4.897 -1.357 -11.189 1.00 97.62 72 MET A C 1
ATOM 597 O O . MET A 1 72 ? -5.788 -1.840 -10.495 1.00 97.62 72 MET A O 1
ATOM 601 N N . GLN A 1 73 ? -3.735 -0.963 -10.664 1.00 98.38 73 GLN A N 1
ATOM 602 C CA . GLN A 1 73 ? -3.442 -1.106 -9.237 1.00 98.38 73 GLN A CA 1
ATOM 603 C C . GLN A 1 73 ? -4.281 -0.152 -8.374 1.00 98.38 73 GLN A C 1
ATOM 605 O O . GLN A 1 73 ? -4.663 -0.501 -7.258 1.00 98.38 73 GLN A O 1
ATOM 610 N N . HIS A 1 74 ? -4.580 1.045 -8.884 1.00 98.12 74 HIS A N 1
ATOM 611 C CA . HIS A 1 74 ? -5.436 2.012 -8.208 1.00 98.12 74 HIS A CA 1
ATOM 612 C C . HIS A 1 74 ? -6.847 1.449 -8.019 1.00 98.12 74 HIS A C 1
ATOM 614 O O . HIS A 1 74 ? -7.377 1.524 -6.915 1.00 98.12 74 HIS A O 1
ATOM 620 N N . GLU A 1 75 ? -7.419 0.813 -9.046 1.00 97.88 75 GLU A N 1
ATOM 621 C CA . GLU A 1 75 ? -8.710 0.122 -8.937 1.00 97.88 75 GLU A CA 1
ATOM 622 C C . GLU A 1 75 ? -8.680 -1.017 -7.904 1.00 97.88 75 GLU A C 1
ATOM 624 O O . GLU A 1 75 ? -9.638 -1.198 -7.152 1.00 97.88 75 GLU A O 1
ATOM 629 N N . GLU A 1 76 ? -7.588 -1.785 -7.834 1.00 98.06 76 GLU A N 1
ATOM 630 C CA . GLU A 1 76 ? -7.418 -2.825 -6.809 1.00 98.06 76 GLU A CA 1
ATOM 631 C C . GLU A 1 76 ? -7.394 -2.236 -5.396 1.00 98.06 76 GLU A C 1
ATOM 633 O O . GLU A 1 76 ? -8.087 -2.731 -4.507 1.00 98.06 76 GLU A O 1
ATOM 638 N N . PHE A 1 77 ? -6.651 -1.151 -5.179 1.00 98.50 77 PHE A N 1
ATOM 639 C CA . PHE A 1 77 ? -6.622 -0.495 -3.876 1.00 98.50 77 PHE A CA 1
ATOM 640 C C . PHE A 1 77 ? -7.939 0.186 -3.521 1.00 98.50 77 PHE A C 1
ATOM 642 O O . PHE A 1 77 ? -8.347 0.110 -2.365 1.00 98.50 77 PHE A O 1
ATOM 649 N N . GLN A 1 78 ? -8.647 0.772 -4.490 1.00 97.50 78 GLN A N 1
ATOM 650 C CA . GLN A 1 78 ? -9.990 1.303 -4.262 1.00 97.50 78 GLN A CA 1
ATOM 651 C C . GLN A 1 78 ? -10.920 0.213 -3.727 1.00 97.50 78 GLN A C 1
ATOM 653 O O . GLN A 1 78 ? -11.538 0.426 -2.683 1.00 97.50 78 GLN A O 1
ATOM 658 N N . LYS A 1 79 ? -10.918 -0.973 -4.357 1.00 97.81 79 LYS A N 1
ATOM 659 C CA . LYS A 1 79 ? -11.668 -2.149 -3.884 1.00 97.81 79 LYS A CA 1
ATOM 660 C C . LYS A 1 79 ? -11.259 -2.565 -2.479 1.00 97.81 79 LYS A C 1
ATOM 662 O O . LYS A 1 79 ? -12.119 -2.899 -1.683 1.00 97.81 79 LYS A O 1
ATOM 667 N N . MET A 1 80 ? -9.974 -2.515 -2.129 1.00 97.56 80 MET A N 1
ATOM 668 C CA . MET A 1 80 ? -9.521 -2.816 -0.762 1.00 97.56 80 MET A CA 1
ATOM 669 C C . MET A 1 80 ? -9.997 -1.785 0.273 1.00 97.56 80 MET A C 1
ATOM 671 O O . MET A 1 80 ? -10.106 -2.124 1.443 1.00 97.56 80 MET A O 1
ATOM 675 N N . THR A 1 81 ? -10.289 -0.549 -0.137 1.00 96.75 81 THR A N 1
ATOM 676 C CA . THR A 1 81 ? -10.700 0.560 0.749 1.00 96.75 81 THR A CA 1
ATOM 677 C C . THR A 1 81 ? -12.199 0.895 0.707 1.00 96.75 81 THR A C 1
ATOM 679 O O . THR A 1 81 ? -12.621 1.911 1.277 1.00 96.75 81 THR A O 1
ATOM 682 N N . GLU A 1 82 ? -13.021 0.074 0.041 1.00 96.38 82 GLU A N 1
ATOM 683 C CA . GLU A 1 82 ? -14.478 0.270 -0.024 1.00 96.38 82 GLU A CA 1
ATOM 684 C C . GLU A 1 82 ? -15.080 0.347 1.381 1.00 96.38 82 GLU A C 1
ATOM 686 O O . GLU A 1 82 ? -14.834 -0.502 2.243 1.00 96.38 82 GLU A O 1
ATOM 691 N N . ARG A 1 83 ? -15.880 1.388 1.620 1.00 95.19 83 ARG A N 1
ATOM 692 C CA . ARG A 1 83 ? -16.444 1.681 2.943 1.00 95.19 83 ARG A CA 1
ATOM 693 C C . ARG A 1 83 ? -17.443 0.608 3.375 1.00 95.19 83 ARG A C 1
ATOM 695 O O . ARG A 1 83 ? -17.573 0.322 4.561 1.00 95.19 83 ARG A O 1
ATOM 702 N N . GLU A 1 84 ? -18.094 -0.019 2.406 1.00 94.50 84 GLU A N 1
ATOM 703 C CA . GLU A 1 84 ? -19.065 -1.099 2.542 1.00 94.50 84 GLU A CA 1
ATOM 704 C C . GLU A 1 84 ? -18.462 -2.357 3.182 1.00 94.50 84 GLU A C 1
ATOM 706 O O . GLU A 1 84 ? -19.195 -3.161 3.763 1.00 94.50 84 GLU A O 1
ATOM 711 N N . GLN A 1 85 ? -17.136 -2.521 3.136 1.00 94.44 85 GLN A N 1
ATOM 712 C CA . GLN A 1 85 ? -16.449 -3.613 3.825 1.00 94.44 85 GLN A CA 1
ATOM 713 C C . GLN A 1 85 ? -16.433 -3.436 5.342 1.00 94.44 85 GLN A C 1
ATOM 715 O O . GLN A 1 85 ? -16.317 -4.426 6.059 1.00 94.44 85 GLN A O 1
ATOM 720 N N . VAL A 1 86 ? -16.578 -2.207 5.845 1.00 97.00 86 VAL A N 1
ATOM 721 C CA . VAL A 1 86 ? -16.514 -1.905 7.275 1.00 97.00 86 VAL A CA 1
ATOM 722 C C . VAL A 1 86 ? -17.931 -1.902 7.866 1.00 97.00 86 VAL A C 1
ATOM 724 O O . VAL A 1 86 ? -18.689 -0.962 7.610 1.00 97.00 86 VAL A O 1
ATOM 727 N N . PRO A 1 87 ? -18.325 -2.904 8.683 1.00 96.38 87 PRO A N 1
ATOM 728 C CA . PRO A 1 87 ? -19.717 -3.075 9.113 1.00 96.38 87 PRO A CA 1
ATOM 729 C C . PRO A 1 87 ? -20.317 -1.846 9.804 1.00 96.38 87 PRO A C 1
ATOM 731 O O . PRO A 1 87 ? -21.460 -1.488 9.532 1.00 96.38 87 PRO A O 1
ATOM 734 N N . LEU A 1 88 ? -19.533 -1.169 10.649 1.00 96.62 88 LEU A N 1
ATOM 735 C CA . LEU A 1 88 ? -19.961 0.021 11.395 1.00 96.62 88 LEU A CA 1
ATOM 736 C C . LEU A 1 88 ? -20.123 1.282 10.525 1.00 96.62 88 LEU A C 1
ATOM 738 O O . LEU A 1 88 ? -20.664 2.285 11.000 1.00 96.62 88 LEU A O 1
ATOM 742 N N . LEU A 1 89 ? -19.633 1.257 9.280 1.00 95.75 89 LEU A N 1
ATOM 743 C CA . LEU A 1 89 ? -19.592 2.408 8.370 1.00 95.75 89 LEU A CA 1
ATOM 744 C C . LEU A 1 89 ? -20.500 2.269 7.148 1.00 95.75 89 LEU A C 1
ATOM 746 O O . LEU A 1 89 ? -20.580 3.222 6.364 1.00 95.75 89 LEU A O 1
ATOM 750 N N . LYS A 1 90 ? -21.170 1.120 6.995 1.00 92.31 90 LYS A N 1
ATOM 751 C CA . LYS A 1 90 ? -22.163 0.891 5.944 1.00 92.31 90 LYS A CA 1
ATOM 752 C C . LYS A 1 90 ? -23.224 1.990 5.979 1.00 92.31 90 LYS A C 1
ATOM 754 O O . LYS A 1 90 ? -23.678 2.396 7.052 1.00 92.31 90 LYS A O 1
ATOM 759 N N . LEU A 1 91 ? -23.598 2.484 4.800 1.00 80.81 91 LEU A N 1
ATOM 760 C CA . LEU A 1 91 ? -24.735 3.389 4.679 1.00 80.81 91 LEU A CA 1
ATOM 761 C C . LEU A 1 91 ? -26.011 2.645 5.116 1.00 80.81 91 LEU A C 1
ATOM 763 O O . LEU A 1 91 ? -26.118 1.446 4.847 1.00 80.81 91 LEU A O 1
ATOM 767 N N . PRO A 1 92 ? -26.952 3.314 5.806 1.00 78.25 92 PRO A N 1
ATOM 768 C CA . PRO A 1 92 ? -28.285 2.757 6.010 1.00 78.25 92 PRO A CA 1
ATOM 769 C C . PRO A 1 92 ? -28.919 2.404 4.656 1.00 78.25 92 PRO A C 1
ATOM 771 O O . PRO A 1 92 ? -28.723 3.154 3.697 1.00 78.25 92 PRO A O 1
ATOM 774 N N . GLU A 1 93 ? -29.640 1.279 4.597 1.00 72.38 93 GLU A N 1
ATOM 775 C CA . GLU A 1 93 ? -30.473 0.896 3.441 1.00 72.38 93 GLU A CA 1
ATOM 776 C C . GLU A 1 93 ? -31.559 1.937 3.130 1.00 72.38 93 GLU A C 1
ATOM 778 O O . GLU A 1 93 ? -32.089 2.558 4.086 1.00 72.38 93 GLU A O 1
#

Secondary structure (DSSP, 8-state):
--HHHHHHHHHHHHHHHHHHHHH-S-HHHHHHHHHHHHHHHHHHHHHHHHHHHHHHHH-HHHHHHHHHHHHHHHHHHHHHT-GGGSGGGPPP-

Organism: Escherichia coli (NCBI:txid562)

Radius of gyration: 15.47 Å; chains: 1; bounding box: 43×19×43 Å

Foldseek 3Di:
DDLVVLLVVLVVLLLVLCVQLQPDPDLVSVVVSLVSNVVSLVVSLVVLVVVLVVVCVVPVVVSVVSVVVSVVSSVVSCVSSDQCSRVSRDDDD

Sequence (93 aa):
MNYDEITKITAERISDYMTEAVNTDSKSVAEMFHNAAWGVLSLWFELVTKIDLDIHKKNRYASYDFRRKIEMQHEEFQKMTEREQVPLLKLPE